Protein 7DCN (pdb70)

Radius of gyration: 15.81 Å; Cα contacts (8 Å, |Δi|>4): 279; chains: 1; bounding box: 40×39×40 Å

GO terms:
  GO:0018247 protein-phosphoribosyl dephospho-coenzyme A linkage (P, IDA)
  GO:0050519 holo-citrate lyase synthase activity (F, IDA)
  GO:0050519 holo-citrate lyase synthase activity (F, IMP)

Secondary structure (DSSP, 8-state):
------GGG---PBPPHHHHHHHHHHHHHHHHHHHHHS-S-EEEEEE---SSB-SSHHHHHHHHHHHHHHHHHHHHHT--EEE---EEETTEEE--EE-S-HHHHHHHHHHHHHHSTTGGGEEEEEE-TT--B--GGGGTPPPPBPSSSSSBHHHHHHTT-S-HHHHHH--HHHHHH--

B-factor: mean 23.3, std 6.63, range [11.08, 54.33]

Solvent-accessible surface area: 9764 Å² total

Structure (mmCIF, N/CA/C/O backbone):
data_7DCN
#
_entry.id   7DCN
#
_cell.length_a   42.916
_cell.length_b   36.827
_cell.length_c   48.670
_cell.angle_alpha   90.000
_cell.angle_beta   92.190
_cell.angle_gamma   90.000
#
_symmetry.space_group_name_H-M   'P 1 21 1'
#
loop_
_entity.id
_entity.type
_entity.pdbx_description
1 polymer 'Probable apo-citrate lyase phosphoribosyl-dephospho-CoA transferase'
2 non-polymer 'ZINC ION'
3 non-polymer 'SULFATE ION'
4 water water
#
loop_
_atom_site.group_PDB
_atom_site.id
_atom_site.type_symbol
_atom_site.label_atom_id
_atom_site.label_alt_id
_atom_site.label_comp_id
_atom_site.label_asym_id
_atom_site.label_entity_id
_atom_site.label_seq_id
_atom_site.pdbx_PDB_ins_code
_atom_site.Cartn_x
_atom_site.Cartn_y
_atom_site.Cartn_z
_atom_site.occupancy
_atom_site.B_iso_or_equiv
_atom_site.auth_seq_id
_atom_site.auth_comp_id
_atom_site.auth_asym_id
_atom_site.auth_atom_id
_atom_site.pdbx_PDB_model_num
ATOM 1 N N . GLY A 1 1 ? 2.422 18.869 3.109 1.00 41.90 -2 GLY A N 1
ATOM 2 C CA . GLY A 1 1 ? 2.180 17.453 2.906 1.00 32.71 -2 GLY A CA 1
ATOM 3 C C . GLY A 1 1 ? 2.863 16.937 1.658 1.00 33.95 -2 GLY A C 1
ATOM 4 O O . GLY A 1 1 ? 3.280 17.722 0.808 1.00 36.97 -2 GLY A O 1
ATOM 5 N N . SER A 1 2 ? 2.976 15.615 1.555 1.00 34.02 -1 SER A N 1
ATOM 6 C CA . SER A 1 2 ? 3.601 14.967 0.408 1.00 33.04 -1 SER A CA 1
ATOM 7 C C . SER A 1 2 ? 3.110 13.527 0.344 1.00 33.65 -1 SER A C 1
ATOM 8 O O . SER A 1 2 ? 2.530 13.008 1.302 1.00 33.79 -1 SER A O 1
ATOM 11 N N . HIS A 1 3 ? 3.340 12.889 -0.804 1.00 30.86 0 HIS A N 1
ATOM 12 C CA . HIS A 1 3 ? 3.180 11.442 -0.880 1.00 36.86 0 HIS A CA 1
ATOM 13 C C . HIS A 1 3 ? 4.201 10.786 0.036 1.00 31.88 0 HIS A C 1
ATOM 14 O O . HIS A 1 3 ? 5.299 11.307 0.240 1.00 30.66 0 HIS A O 1
ATOM 29 N N . HIS A 1 5 ? 4.998 7.119 0.157 1.00 25.26 2 HIS A N 1
ATOM 30 C CA . HIS A 1 5 ? 5.698 5.930 -0.342 1.00 24.97 2 HIS A CA 1
ATOM 31 C C . HIS A 1 5 ? 6.975 6.329 -1.088 1.00 23.12 2 HIS A C 1
ATOM 32 O O . HIS A 1 5 ? 6.946 7.181 -1.978 1.00 27.77 2 HIS A O 1
ATOM 39 N N . LEU A 1 6 ? 8.103 5.717 -0.723 1.00 22.29 3 LEU A N 1
ATOM 40 C CA . LEU A 1 6 ? 9.390 5.974 -1.370 1.00 23.43 3 LEU A CA 1
ATOM 41 C C . LEU A 1 6 ? 9.755 4.764 -2.227 1.00 24.11 3 LEU A C 1
ATOM 42 O O . LEU A 1 6 ? 9.976 3.670 -1.698 1.00 23.08 3 LEU A O 1
ATOM 47 N N . LEU A 1 7 ? 9.807 4.957 -3.544 1.00 20.64 4 LEU A N 1
ATOM 48 C CA . LEU A 1 7 ? 10.132 3.874 -4.467 1.00 24.28 4 LEU A CA 1
ATOM 49 C C . LEU A 1 7 ? 11.481 3.256 -4.107 1.00 22.75 4 LEU A C 1
ATOM 50 O O . LEU A 1 7 ? 12.498 3.964 -4.122 1.00 20.61 4 LEU A O 1
ATOM 55 N N . PRO A 1 8 ? 11.545 1.959 -3.780 1.00 19.69 5 PRO A N 1
ATOM 56 C CA . PRO A 1 8 ? 12.813 1.417 -3.267 1.00 17.41 5 PRO A CA 1
ATOM 57 C C . PRO A 1 8 ? 13.960 1.480 -4.266 1.00 20.88 5 PRO A C 1
ATOM 58 O O . PRO A 1 8 ? 15.096 1.749 -3.865 1.00 19.36 5 PRO A O 1
ATOM 62 N N . GLU A 1 9 ? 13.699 1.260 -5.559 1.00 21.04 6 GLU A N 1
ATOM 63 C CA . GLU A 1 9 ? 14.792 1.245 -6.526 1.00 22.54 6 GLU A CA 1
ATOM 64 C C . GLU A 1 9 ? 15.354 2.630 -6.795 1.00 23.33 6 GLU A C 1
ATOM 65 O O . GLU A 1 9 ? 16.390 2.742 -7.463 1.00 24.83 6 GLU A O 1
ATOM 71 N N . LEU A 1 10 ? 14.705 3.680 -6.293 1.00 18.83 7 LEU A N 1
ATOM 72 C CA . LEU A 1 10 ? 15.212 5.041 -6.411 1.00 20.56 7 LEU A CA 1
ATOM 73 C C . LEU A 1 10 ? 16.002 5.478 -5.178 1.00 19.50 7 LEU A C 1
ATOM 74 O O . LEU A 1 10 ? 16.243 6.679 -4.999 1.00 22.29 7 LEU A O 1
ATOM 79 N N . ALA A 1 11 ? 16.402 4.528 -4.328 1.00 17.67 8 ALA A N 1
ATOM 80 C CA . ALA A 1 11 ? 17.243 4.843 -3.178 1.00 17.74 8 ALA A CA 1
ATOM 81 C C . ALA A 1 11 ? 18.517 5.552 -3.620 1.00 16.30 8 ALA A C 1
ATOM 82 O O . ALA A 1 11 ? 19.165 5.148 -4.592 1.00 20.89 8 ALA A O 1
ATOM 84 N N . SER A 1 12 ? 18.881 6.604 -2.886 1.00 19.37 9 SER A N 1
ATOM 85 C CA . SER A 1 12 ? 20.014 7.435 -3.277 1.00 19.01 9 SER A CA 1
ATOM 86 C C . SER A 1 12 ? 21.344 6.803 -2.906 1.00 23.13 9 SER A C 1
ATOM 87 O O . SER A 1 12 ? 22.366 7.118 -3.526 1.00 20.25 9 SER A O 1
ATOM 90 N N . HIS A 1 13 ? 21.353 5.933 -1.894 1.00 21.35 10 HIS A N 1
ATOM 91 C CA . HIS A 1 13 ? 22.592 5.390 -1.336 1.00 20.75 10 HIS A CA 1
ATOM 92 C C . HIS A 1 13 ? 23.547 6.511 -0.957 1.00 18.87 10 HIS A C 1
ATOM 93 O O . HIS A 1 13 ? 24.766 6.387 -1.068 1.00 19.95 10 HIS A O 1
ATOM 100 N N . HIS A 1 14 ? 22.982 7.624 -0.508 1.00 17.66 11 HIS A N 1
ATOM 101 C CA . HIS A 1 14 ? 23.806 8.734 -0.046 1.00 20.35 11 HIS A CA 1
ATOM 102 C C . HIS A 1 14 ? 24.662 8.319 1.151 1.00 20.79 11 HIS A C 1
ATOM 103 O O . HIS A 1 14 ? 24.174 7.707 2.106 1.00 19.97 11 HIS A O 1
ATOM 110 N N . ALA A 1 15 ? 25.954 8.642 1.092 1.00 15.77 12 ALA A N 1
ATOM 111 C CA . ALA A 1 15 ? 26.875 8.309 2.176 1.00 16.59 12 ALA A CA 1
ATOM 112 C C . ALA A 1 15 ? 26.876 9.453 3.188 1.00 21.26 12 ALA A C 1
ATOM 113 O O . ALA A 1 15 ? 27.242 10.588 2.848 1.00 20.06 12 ALA A O 1
ATOM 115 N N . VAL A 1 16 ? 26.453 9.165 4.421 1.00 20.37 13 VAL A N 1
ATOM 116 C CA . VAL A 1 16 ? 26.297 10.190 5.452 1.00 19.13 13 VAL A CA 1
ATOM 117 C C . VAL A 1 16 ? 27.567 10.252 6.295 1.00 21.53 13 VAL A C 1
ATOM 118 O O . VAL A 1 16 ? 28.058 9.227 6.779 1.00 23.09 13 VAL A O 1
ATOM 122 N N . SER A 1 17 ? 28.122 11.447 6.450 1.00 18.16 14 SER A N 1
ATOM 123 C CA . SER A 1 17 ? 29.280 11.609 7.312 1.00 19.17 14 SER A CA 1
ATOM 124 C C . SER A 1 17 ? 28.847 11.816 8.765 1.00 18.10 14 SER A C 1
ATOM 125 O O . SER A 1 17 ? 27.693 12.134 9.070 1.00 15.97 14 SER A O 1
ATOM 128 N N . ILE A 1 18 ? 29.817 11.666 9.667 1.00 18.13 15 ILE A N 1
ATOM 129 C CA . ILE A 1 18 ? 29.546 11.863 11.091 1.00 18.26 15 ILE A CA 1
ATOM 130 C C . ILE A 1 18 ? 29.034 13.269 11.391 1.00 17.02 15 ILE A C 1
ATOM 131 O O . ILE A 1 18 ? 27.966 13.392 12.016 1.00 18.74 15 ILE A O 1
ATOM 136 N N . PRO A 1 19 ? 29.702 14.354 10.978 1.00 18.10 16 PRO A N 1
ATOM 137 C CA . PRO A 1 19 ? 29.133 15.685 11.257 1.00 19.92 16 PRO A CA 1
ATOM 138 C C . PRO A 1 19 ? 27.845 15.960 10.503 1.00 20.62 16 PRO A C 1
ATOM 139 O O . PRO A 1 19 ? 26.996 16.710 11.003 1.00 19.36 16 PRO A O 1
ATOM 143 N N . GLU A 1 20 ? 27.658 15.364 9.324 1.00 17.91 17 GLU A N 1
ATOM 144 C CA . GLU A 1 20 ? 26.384 15.501 8.628 1.00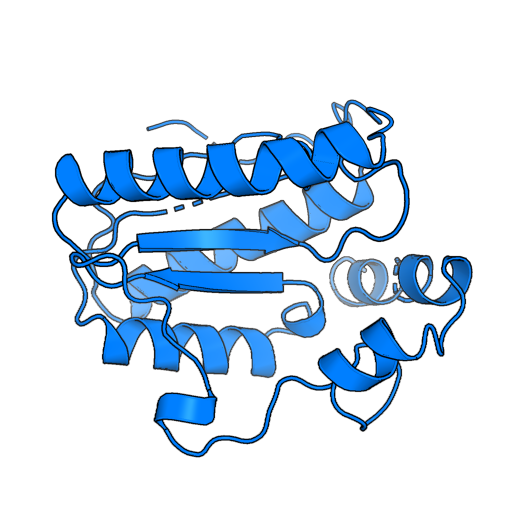 19.38 17 GLU A CA 1
ATOM 145 C C . GLU A 1 20 ? 25.236 14.928 9.458 1.00 21.56 17 GLU A C 1
ATOM 146 O O . GLU A 1 20 ? 24.162 15.540 9.552 1.00 20.53 17 GLU A O 1
ATOM 152 N N . LEU A 1 21 ? 25.449 13.763 10.088 1.00 16.49 18 LEU A N 1
ATOM 153 C CA . LEU A 1 21 ? 24.396 13.182 10.917 1.00 17.88 18 LEU A CA 1
ATOM 154 C C . LEU A 1 21 ? 24.160 14.011 12.172 1.00 21.62 18 LEU A C 1
ATOM 155 O O . LEU A 1 21 ? 23.019 14.138 12.632 1.00 21.97 18 LEU A O 1
ATOM 160 N N . LEU A 1 22 ? 25.229 14.569 12.747 1.00 19.41 19 LEU A N 1
ATOM 161 C CA . LEU A 1 22 ? 25.069 15.395 13.937 1.00 23.11 19 LEU A CA 1
ATOM 162 C C . LEU A 1 22 ? 24.284 16.658 13.623 1.00 25.40 19 LEU A C 1
ATOM 163 O O . LEU A 1 22 ? 23.368 17.023 14.371 1.00 23.09 19 LEU A O 1
ATOM 168 N N . VAL A 1 23 ? 24.617 17.331 12.519 1.00 22.81 20 VAL A N 1
ATOM 169 C CA . VAL A 1 23 ? 23.861 18.513 12.109 1.00 25.02 20 VAL A CA 1
ATOM 170 C C . VAL A 1 23 ? 22.388 18.165 11.907 1.00 28.58 20 VAL A C 1
ATOM 171 O O . VAL A 1 23 ? 21.488 18.920 12.313 1.00 24.53 20 VAL A O 1
ATOM 175 N N . SER A 1 24 ? 22.120 17.010 11.293 1.00 24.93 21 SER A N 1
ATOM 176 C CA . SER A 1 24 ? 20.756 16.662 10.911 1.00 27.38 21 SER A CA 1
ATOM 177 C C . SER A 1 24 ? 19.830 16.554 12.114 1.00 26.59 21 SER A C 1
ATOM 178 O O . SER A 1 24 ? 18.626 16.809 11.995 1.00 25.96 21 SER A O 1
ATOM 181 N N . ARG A 1 25 ? 20.366 16.182 13.275 1.00 24.75 22 ARG A N 1
ATOM 182 C CA . ARG A 1 25 ? 19.527 16.044 14.456 1.00 26.88 22 ARG A CA 1
ATOM 183 C C . ARG A 1 25 ? 19.019 17.397 14.944 1.00 26.04 22 ARG A C 1
ATOM 184 O O . ARG A 1 25 ? 17.895 17.489 15.448 1.00 24.33 22 ARG A O 1
ATOM 192 N N . ASP A 1 26 ? 19.820 18.454 14.795 1.00 25.02 23 ASP A N 1
ATOM 193 C CA . ASP A 1 26 ? 19.327 19.794 15.095 1.00 25.68 23 ASP A CA 1
ATOM 194 C C . ASP A 1 26 ? 18.325 20.263 14.045 1.00 21.60 23 ASP A C 1
ATOM 195 O O . ASP A 1 26 ? 17.320 20.908 14.379 1.00 24.21 23 ASP A O 1
ATOM 200 N N . GLU A 1 27 ? 18.576 19.947 12.771 1.00 23.72 24 GLU A N 1
ATOM 201 C CA . GLU A 1 27 ? 17.620 20.291 11.722 1.00 24.31 24 GLU A CA 1
ATOM 202 C C . GLU A 1 27 ? 16.295 19.578 11.935 1.00 22.62 24 GLU A C 1
ATOM 203 O O . GLU A 1 27 ? 15.226 20.150 11.696 1.00 20.08 24 GLU A O 1
ATOM 209 N N . ARG A 1 28 ? 16.353 18.309 12.336 1.00 19.87 25 ARG A N 1
ATOM 210 C CA . ARG A 1 28 ? 15.129 17.547 12.569 1.00 19.89 25 ARG A CA 1
ATOM 211 C C . ARG A 1 28 ? 14.318 18.142 13.709 1.00 18.80 25 ARG A C 1
ATOM 212 O O . ARG A 1 28 ? 13.092 18.259 13.610 1.00 17.36 25 ARG A O 1
ATOM 220 N N . GLN A 1 29 ? 14.979 18.542 14.797 1.00 18.92 26 GLN A N 1
ATOM 221 C CA . GLN A 1 29 ? 14.238 19.146 15.899 1.00 19.37 26 GLN A CA 1
ATOM 222 C C . GLN A 1 29 ? 13.550 20.428 15.455 1.00 19.60 26 GLN A C 1
ATOM 223 O O . GLN A 1 29 ? 12.389 20.666 15.805 1.00 20.58 26 GLN A O 1
ATOM 229 N N . ALA A 1 30 ? 14.252 21.272 14.689 1.00 19.83 27 ALA A N 1
ATOM 230 C CA . ALA A 1 30 ? 13.640 22.489 14.165 1.00 20.54 27 ALA A CA 1
ATOM 231 C C . ALA A 1 30 ? 12.451 22.173 13.263 1.00 20.98 27 ALA A C 1
ATOM 232 O O . ALA A 1 30 ? 11.410 22.841 13.337 1.00 19.13 27 ALA A O 1
ATOM 234 N N . ARG A 1 31 ? 12.589 21.165 12.398 1.00 19.00 28 ARG A N 1
ATOM 235 C CA . ARG A 1 31 ? 11.502 20.805 11.495 1.00 18.39 28 ARG A CA 1
ATOM 236 C C . ARG A 1 31 ? 10.296 20.287 12.270 1.00 16.84 28 ARG A C 1
ATOM 237 O O . ARG A 1 31 ? 9.148 20.602 11.930 1.00 16.74 28 ARG A O 1
ATOM 245 N N . GLN A 1 32 ? 10.540 19.466 13.303 1.00 14.22 29 GLN A N 1
ATOM 246 C CA . GLN A 1 32 ? 9.461 19.014 14.177 1.00 13.98 29 GLN A CA 1
ATOM 247 C C . GLN A 1 32 ? 8.718 20.194 14.778 1.00 16.72 29 GLN A C 1
ATOM 248 O O . GLN A 1 32 ? 7.486 20.198 14.836 1.00 15.79 29 GLN A O 1
ATOM 254 N N . HIS A 1 33 ? 9.457 21.193 15.256 1.00 14.12 30 HIS A N 1
ATOM 255 C CA . HIS A 1 33 ? 8.800 22.321 15.903 1.00 17.67 30 HIS A CA 1
ATOM 256 C C . HIS A 1 33 ? 7.986 23.133 14.908 1.00 17.29 30 HIS A C 1
ATOM 257 O O . HIS A 1 33 ? 6.927 23.653 15.264 1.00 16.13 30 HIS A O 1
ATOM 264 N N . VAL A 1 34 ? 8.446 23.239 13.660 1.00 15.76 31 VAL A N 1
ATOM 265 C CA . VAL A 1 34 ? 7.627 23.873 12.626 1.00 16.34 31 VAL A CA 1
ATOM 266 C C . VAL A 1 34 ? 6.292 23.151 12.485 1.00 17.23 31 VAL A C 1
ATOM 267 O O . VAL A 1 34 ? 5.226 23.776 12.428 1.00 16.18 31 VAL A O 1
ATOM 271 N N . TRP A 1 35 ? 6.328 21.817 12.432 1.00 15.24 32 TRP A N 1
ATOM 272 C CA . TRP A 1 35 ? 5.083 21.078 12.250 1.00 15.02 32 TRP A CA 1
ATOM 273 C C . TRP A 1 35 ? 4.159 21.241 13.450 1.00 16.36 32 TRP A C 1
ATOM 274 O O . TRP A 1 35 ? 2.934 21.328 13.294 1.00 16.40 32 TRP A O 1
ATOM 285 N N . LEU A 1 36 ? 4.727 21.290 14.659 1.00 14.66 33 LEU A N 1
ATOM 286 C CA . LEU A 1 36 ? 3.916 21.491 15.849 1.00 14.38 33 LEU A CA 1
ATOM 287 C C . LEU A 1 36 ? 3.286 22.879 15.882 1.00 15.73 33 LEU A C 1
ATOM 288 O O . LEU A 1 36 ? 2.257 23.067 16.535 1.00 14.91 33 LEU A O 1
ATOM 293 N N . LYS A 1 37 ? 3.903 23.863 15.229 1.00 14.68 34 LYS A N 1
ATOM 294 C CA . LYS A 1 37 ? 3.299 25.187 15.179 1.00 15.86 34 LYS A CA 1
ATOM 295 C C . LYS A 1 37 ? 2.270 25.305 14.062 1.00 18.92 34 LYS A C 1
ATOM 296 O O . LYS A 1 37 ? 1.260 26.002 14.231 1.00 18.74 34 LYS A O 1
ATOM 302 N N . ARG A 1 38 ? 2.479 24.610 12.942 1.00 16.21 35 ARG A N 1
ATOM 303 C CA . ARG A 1 38 ? 1.489 24.623 11.865 1.00 16.88 35 ARG A CA 1
ATOM 304 C C . ARG A 1 38 ? 0.214 23.899 12.283 1.00 19.84 35 ARG A C 1
ATOM 305 O O . ARG A 1 38 ? -0.896 24.384 12.030 1.00 19.18 35 ARG A O 1
ATOM 313 N N . HIS A 1 39 ? 0.356 22.732 12.909 1.00 17.93 36 HIS A N 1
ATOM 314 C CA . HIS A 1 39 ? -0.775 21.942 13.396 1.00 16.13 36 HIS A CA 1
ATOM 315 C C . HIS A 1 39 ? -0.492 21.594 14.853 1.00 17.76 36 HIS A C 1
ATOM 316 O O . HIS A 1 39 ? 0.269 20.647 15.129 1.00 17.82 36 HIS A O 1
ATOM 323 N N . PRO A 1 40 ? -1.066 22.346 15.810 1.00 18.67 37 PRO A N 1
ATOM 324 C CA . PRO A 1 40 ? -0.791 22.133 17.244 1.00 17.13 37 PRO A CA 1
ATOM 325 C C . PRO A 1 40 ? -1.493 20.895 17.792 1.00 18.82 37 PRO A C 1
ATOM 326 O O . PRO A 1 40 ? -2.396 20.967 18.646 1.00 20.41 37 PRO A O 1
ATOM 330 N N . VAL A 1 41 ? -1.090 19.748 17.262 1.00 16.80 38 VAL A N 1
ATOM 331 C CA . VAL A 1 41 ? -1.534 18.417 17.668 1.00 14.81 38 VAL A CA 1
ATOM 332 C C . VAL A 1 41 ? -0.280 17.560 17.775 1.00 14.99 38 VAL A C 1
ATOM 333 O O . VAL A 1 41 ? 0.778 17.941 17.250 1.00 16.46 38 VAL A O 1
ATOM 337 N N . PRO A 1 42 ? -0.353 16.406 18.445 1.00 16.41 39 PRO A N 1
ATOM 338 C CA . PRO A 1 42 ? 0.840 15.554 18.553 1.00 18.30 39 PRO A CA 1
ATOM 339 C C . PRO A 1 42 ? 1.398 15.174 17.188 1.00 18.29 39 PRO A C 1
ATOM 340 O O . PRO A 1 42 ? 0.674 15.073 16.191 1.00 16.45 39 PRO A O 1
ATOM 344 N N . LEU A 1 43 ? 2.708 14.951 17.162 1.00 15.66 40 LEU A N 1
ATOM 345 C CA . LEU A 1 43 ? 3.452 14.692 15.940 1.00 14.97 40 LEU A CA 1
ATOM 346 C C . LEU A 1 43 ? 4.140 13.342 16.039 1.00 15.04 40 LEU A C 1
ATOM 347 O O . LEU A 1 43 ? 4.850 13.075 17.016 1.00 14.93 40 LEU A O 1
ATOM 352 N N . VAL A 1 44 ? 3.910 12.488 15.044 1.00 16.15 41 VAL A N 1
ATOM 353 C CA . VAL A 1 44 ? 4.712 11.289 14.855 1.00 15.73 41 VAL A CA 1
ATOM 354 C C . VAL A 1 44 ? 5.896 11.626 13.955 1.00 17.85 41 VAL A C 1
ATOM 355 O O . VAL A 1 44 ? 5.727 12.189 12.863 1.00 15.92 41 VAL A O 1
ATOM 359 N N . SER A 1 45 ? 7.094 11.291 14.421 1.00 13.61 42 SER A N 1
ATOM 360 C CA . SER A 1 45 ? 8.342 11.459 13.678 1.00 13.65 42 SER A CA 1
ATOM 361 C C . SER A 1 45 ? 8.967 10.073 13.540 1.00 14.92 42 SER A C 1
ATOM 362 O O . SER A 1 45 ? 9.422 9.497 14.531 1.00 17.92 42 SER A O 1
ATOM 365 N N . PHE A 1 46 ? 8.961 9.535 12.323 1.00 14.22 43 PHE A N 1
ATOM 366 C CA . PHE A 1 46 ? 9.241 8.123 12.063 1.00 15.18 43 PHE A CA 1
ATOM 367 C C . PHE A 1 46 ? 10.514 7.973 11.233 1.00 19.21 43 PHE A C 1
ATOM 368 O O . PHE A 1 46 ? 10.647 8.586 10.170 1.00 17.93 43 PHE A O 1
ATOM 376 N N . THR A 1 47 ? 11.458 7.175 11.736 1.00 16.07 44 THR A N 1
ATOM 377 C CA . THR A 1 47 ? 12.652 6.781 10.998 1.00 16.44 44 THR A CA 1
ATOM 378 C C . THR A 1 47 ? 12.803 5.278 11.156 1.00 18.01 44 THR A C 1
ATOM 379 O O . THR A 1 47 ? 12.100 4.641 11.945 1.00 17.96 44 THR A O 1
ATOM 383 N N . VAL A 1 48 ? 13.709 4.699 10.382 1.00 19.28 45 VAL A N 1
ATOM 384 C CA . VAL A 1 48 ? 13.925 3.260 10.446 1.00 15.97 45 VAL A CA 1
ATOM 385 C C . VAL A 1 48 ? 15.342 2.992 10.927 1.00 22.13 45 VAL A C 1
ATOM 386 O O . VAL A 1 48 ? 16.234 3.843 10.838 1.00 22.04 45 VAL A O 1
ATOM 390 N N . VAL A 1 49 ? 15.530 1.798 11.495 1.00 19.41 46 VAL A N 1
ATOM 391 C CA . VAL A 1 49 ? 16.870 1.355 11.847 1.00 23.32 46 VAL A CA 1
ATOM 392 C C . VAL A 1 49 ? 17.704 1.296 10.578 1.00 24.95 46 VAL A C 1
ATOM 393 O O . VAL A 1 49 ? 17.318 0.665 9.586 1.00 23.36 46 VAL A O 1
ATOM 397 N N . ALA A 1 50 ? 18.824 2.007 10.573 1.00 25.70 47 ALA A N 1
ATOM 398 C CA . ALA A 1 50 ? 19.605 2.203 9.353 1.00 23.44 47 ALA A CA 1
ATOM 399 C C . ALA A 1 50 ? 21.065 2.325 9.735 1.00 25.16 47 ALA A C 1
ATOM 400 O O . ALA A 1 50 ? 21.647 3.419 9.734 1.00 25.15 47 ALA A O 1
ATOM 402 N N . PRO A 1 51 ? 21.698 1.214 10.065 1.00 22.84 48 PRO A N 1
ATOM 403 C CA . PRO A 1 51 ? 23.065 1.275 10.576 1.00 24.89 48 PRO A CA 1
ATOM 404 C C . PRO A 1 51 ? 24.058 1.550 9.462 1.00 22.25 48 PRO A C 1
ATOM 405 O O . PRO A 1 51 ? 23.853 1.198 8.296 1.00 23.60 48 PRO A O 1
ATOM 409 N N . GLY A 1 52 ? 25.148 2.199 9.831 1.00 21.55 49 GLY A N 1
ATOM 410 C CA . GLY A 1 52 ? 26.211 2.435 8.891 1.00 21.63 49 GLY A CA 1
ATOM 411 C C . GLY A 1 52 ? 26.026 3.733 8.137 1.00 20.40 49 GLY A C 1
ATOM 412 O O . GLY A 1 52 ? 25.089 4.500 8.374 1.00 20.84 49 GLY A O 1
ATOM 413 N N . PRO A 1 53 ? 26.932 3.999 7.213 1.00 22.41 50 PRO A N 1
ATOM 414 C CA . PRO A 1 53 ? 26.966 5.308 6.554 1.00 25.21 50 PRO A CA 1
ATOM 415 C C . PRO A 1 53 ? 25.892 5.503 5.498 1.00 21.64 50 PRO A C 1
ATOM 416 O O . PRO A 1 53 ? 25.488 6.634 5.238 1.00 22.73 50 PRO A O 1
ATOM 420 N N . ILE A 1 54 ? 25.413 4.433 4.876 1.00 22.54 51 ILE A N 1
ATOM 421 C CA . ILE A 1 54 ? 24.416 4.547 3.816 1.00 21.51 51 ILE A CA 1
ATOM 422 C C . ILE A 1 54 ? 23.059 4.204 4.426 1.00 21.23 51 ILE A C 1
ATOM 423 O O . ILE A 1 54 ? 22.772 3.046 4.737 1.00 21.88 51 ILE A O 1
ATOM 428 N N . LYS A 1 55 ? 22.220 5.217 4.633 1.00 19.69 52 LYS A N 1
ATOM 429 C CA . LYS A 1 55 ? 20.965 5.004 5.331 1.00 18.39 52 LYS A CA 1
ATOM 430 C C . LYS A 1 55 ? 19.748 5.006 4.425 1.00 19.44 52 LYS A C 1
ATOM 431 O O . LYS A 1 55 ? 18.664 4.610 4.876 1.00 19.81 52 LYS A O 1
ATOM 437 N N . ASP A 1 56 ? 19.887 5.434 3.177 1.00 17.86 53 ASP A N 1
ATOM 438 C CA . ASP A 1 56 ? 18.795 5.417 2.198 1.00 17.57 53 ASP A CA 1
ATOM 439 C C . ASP A 1 56 ? 19.115 4.322 1.184 1.00 16.35 53 ASP A C 1
ATOM 440 O O . ASP A 1 56 ? 19.828 4.548 0.208 1.00 18.08 53 ASP A O 1
ATOM 445 N N . SER A 1 57 ? 18.567 3.128 1.423 1.00 17.99 54 SER A N 1
ATOM 446 C CA . SER A 1 57 ? 18.834 1.939 0.625 1.00 18.47 54 SER A CA 1
ATOM 447 C C . SER A 1 57 ? 17.506 1.319 0.210 1.00 17.10 54 SER A C 1
ATOM 448 O O . SER A 1 57 ? 16.439 1.718 0.687 1.00 14.84 54 SER A O 1
ATOM 451 N N . GLU A 1 58 ? 17.561 0.323 -0.686 1.00 16.52 55 GLU A N 1
ATOM 452 C CA . GLU A 1 58 ? 16.334 -0.378 -1.048 1.00 19.04 55 GLU A CA 1
ATOM 453 C C . GLU A 1 58 ? 15.707 -1.022 0.181 1.00 17.97 55 GLU A C 1
ATOM 454 O O . GLU A 1 58 ? 14.480 -1.017 0.339 1.00 18.14 55 GLU A O 1
ATOM 460 N N . VAL A 1 59 ? 16.542 -1.544 1.083 1.00 18.59 56 VAL A N 1
ATOM 461 C CA . VAL A 1 59 ? 16.039 -2.198 2.289 1.00 19.59 56 VAL A CA 1
ATOM 462 C C . VAL A 1 59 ? 15.372 -1.191 3.219 1.00 17.32 56 VAL A C 1
ATOM 463 O O . VAL A 1 59 ? 14.258 -1.424 3.705 1.00 17.14 56 VAL A O 1
ATOM 467 N N . THR A 1 60 ? 16.037 -0.064 3.507 1.00 17.44 57 THR A N 1
ATOM 468 C CA . THR A 1 60 ? 15.397 0.876 4.424 1.00 17.74 57 THR A CA 1
ATOM 469 C C . THR A 1 60 ? 14.131 1.473 3.827 1.00 18.93 57 THR A C 1
ATOM 470 O O . THR A 1 60 ? 13.168 1.714 4.564 1.00 16.55 57 THR A O 1
ATOM 474 N N . ARG A 1 61 ? 14.088 1.691 2.511 1.00 16.51 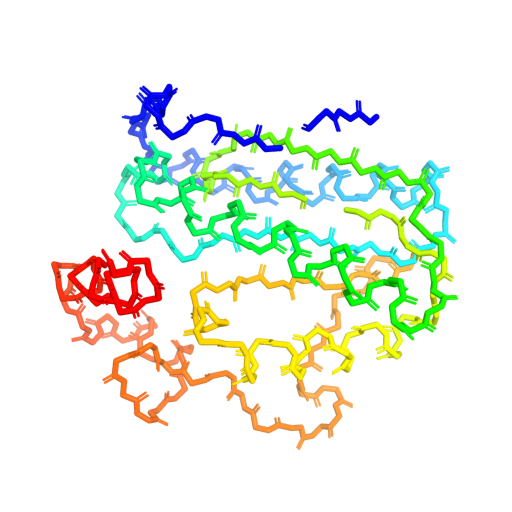58 ARG A N 1
ATOM 475 C CA . ARG A 1 61 ? 12.846 2.190 1.929 1.00 15.46 58 ARG A CA 1
ATOM 476 C C . ARG A 1 61 ? 11.733 1.157 2.038 1.00 14.31 58 ARG A C 1
ATOM 477 O O . ARG A 1 61 ? 10.584 1.506 2.331 1.00 15.59 58 ARG A O 1
ATOM 485 N N . ARG A 1 62 ? 12.046 -0.123 1.805 1.00 16.57 59 ARG A N 1
ATOM 486 C CA . ARG A 1 62 ? 11.016 -1.152 1.943 1.00 15.69 59 ARG A CA 1
ATOM 487 C C . ARG A 1 62 ? 10.518 -1.241 3.385 1.00 18.47 59 ARG A C 1
ATOM 488 O O . ARG A 1 62 ? 9.306 -1.321 3.629 1.00 18.96 59 ARG A O 1
ATOM 496 N N . ILE A 1 63 ? 11.431 -1.167 4.357 1.00 16.73 60 ILE A N 1
ATOM 497 C CA . ILE A 1 63 ? 11.027 -1.142 5.766 1.00 19.40 60 ILE A CA 1
ATOM 498 C C . ILE A 1 63 ? 10.147 0.069 6.052 1.00 15.72 60 ILE A C 1
ATOM 499 O O . ILE A 1 63 ? 9.097 -0.042 6.695 1.00 17.22 60 ILE A O 1
ATOM 504 N N . PHE A 1 64 ? 10.585 1.247 5.600 1.00 17.18 61 PHE A N 1
ATOM 505 C CA . PHE A 1 64 ? 9.833 2.485 5.802 1.00 16.65 61 PHE A CA 1
ATOM 506 C C . PHE A 1 64 ? 8.433 2.388 5.216 1.00 16.40 61 PHE A C 1
ATOM 507 O O . PHE A 1 64 ? 7.453 2.777 5.862 1.00 14.82 61 PHE A O 1
ATOM 515 N N . ASN A 1 65 ? 8.313 1.857 3.997 1.00 16.30 62 ASN A N 1
ATOM 516 C CA . ASN A 1 65 ? 7.012 1.828 3.341 1.00 17.94 62 ASN A CA 1
ATOM 517 C C . ASN A 1 65 ? 6.011 0.972 4.118 1.00 18.78 62 ASN A C 1
ATOM 518 O O . ASN A 1 65 ? 4.829 1.325 4.214 1.00 18.29 62 ASN A O 1
ATOM 523 N N . HIS A 1 66 ? 6.466 -0.149 4.694 1.00 16.83 63 HIS A N 1
ATOM 524 C CA . HIS A 1 66 ? 5.588 -0.933 5.571 1.00 16.98 63 HIS A CA 1
ATOM 525 C C . HIS A 1 66 ? 5.149 -0.122 6.787 1.00 18.12 63 HIS A C 1
ATOM 526 O O . HIS A 1 66 ? 4.012 -0.260 7.262 1.00 16.78 63 HIS A O 1
ATOM 533 N N . GLY A 1 67 ? 6.049 0.707 7.322 1.00 17.37 64 GLY A N 1
ATOM 534 C CA . GLY A 1 67 ? 5.715 1.485 8.502 1.00 16.88 64 GLY A CA 1
ATOM 535 C C . GLY A 1 67 ? 4.703 2.573 8.212 1.00 18.16 64 GLY A C 1
ATOM 536 O O . GLY A 1 67 ? 3.832 2.864 9.040 1.00 17.11 64 GLY A O 1
ATOM 537 N N . VAL A 1 68 ? 4.794 3.186 7.032 1.00 16.36 65 VAL A N 1
ATOM 538 C CA . VAL A 1 68 ? 3.784 4.164 6.636 1.00 18.75 65 VAL A CA 1
ATOM 539 C C . VAL A 1 68 ? 2.408 3.514 6.602 1.00 19.07 65 VAL A C 1
ATOM 540 O O . VAL A 1 68 ? 1.424 4.063 7.118 1.00 16.80 65 VAL A O 1
ATOM 544 N N . THR A 1 69 ? 2.322 2.339 5.978 1.00 16.88 66 THR A N 1
ATOM 545 C CA . THR A 1 69 ? 1.057 1.616 5.904 1.00 19.59 66 THR A CA 1
ATOM 546 C C . THR A 1 69 ? 0.512 1.319 7.295 1.00 18.81 66 THR A C 1
ATOM 547 O O . THR A 1 69 ? -0.678 1.522 7.562 1.00 21.19 66 THR A O 1
ATOM 551 N N . ALA A 1 70 ? 1.378 0.853 8.204 1.00 16.85 67 ALA A N 1
ATOM 552 C CA . ALA A 1 70 ? 0.930 0.473 9.540 1.00 15.79 67 ALA A CA 1
ATOM 553 C C . ALA A 1 70 ? 0.497 1.682 10.356 1.00 17.01 67 ALA A C 1
ATOM 554 O O . ALA A 1 70 ? -0.454 1.593 11.142 1.00 16.97 67 ALA A O 1
ATOM 556 N N . LEU A 1 71 ? 1.190 2.812 10.201 1.00 16.69 68 LEU A N 1
ATOM 557 C CA . LEU A 1 71 ? 0.822 4.001 10.960 1.00 14.70 68 LEU A CA 1
ATOM 558 C C . LEU A 1 71 ? -0.516 4.556 10.484 1.00 17.10 68 LEU A C 1
ATOM 559 O O . LEU A 1 71 ? -1.329 5.007 11.296 1.00 17.58 68 LEU A O 1
ATOM 564 N N . ARG A 1 72 ? -0.768 4.526 9.170 1.00 18.64 69 ARG A N 1
ATOM 565 C CA . ARG A 1 72 ? -2.067 4.964 8.670 1.00 18.01 69 ARG A CA 1
ATOM 566 C C . ARG A 1 72 ? -3.181 4.039 9.157 1.00 19.11 69 ARG A C 1
ATOM 567 O O . ARG A 1 72 ? -4.282 4.502 9.475 1.00 18.08 69 ARG A O 1
ATOM 575 N N . ALA A 1 73 ? -2.906 2.730 9.246 1.00 19.52 70 ALA A N 1
ATOM 576 C CA . ALA A 1 73 ? -3.923 1.806 9.743 1.00 19.07 70 ALA A CA 1
ATOM 577 C C . ALA A 1 73 ? -4.159 2.002 11.231 1.00 20.14 70 ALA A C 1
ATOM 578 O O . ALA A 1 73 ? -5.291 1.857 11.705 1.00 18.98 70 ALA A O 1
ATOM 580 N N . LEU A 1 74 ? -3.099 2.332 11.978 1.00 18.30 71 LEU A N 1
ATOM 581 C CA . LEU A 1 74 ? -3.240 2.640 13.399 1.00 16.50 71 LEU A CA 1
ATOM 582 C C . LEU A 1 74 ? -4.136 3.857 13.605 1.00 15.85 71 LEU A C 1
ATOM 583 O O . LEU A 1 74 ? -5.057 3.836 14.435 1.00 19.45 71 LEU A O 1
ATOM 588 N N . ALA A 1 75 ? -3.873 4.934 12.867 1.00 14.41 72 ALA A N 1
ATOM 589 C CA . ALA A 1 75 ? -4.686 6.135 13.027 1.00 15.40 72 ALA A CA 1
ATOM 590 C C . ALA A 1 75 ? -6.148 5.847 12.726 1.00 18.89 72 ALA A C 1
ATOM 591 O O . ALA A 1 75 ? -7.036 6.314 13.447 1.00 18.14 72 ALA A O 1
ATOM 593 N N . ALA A 1 76 ? -6.423 5.088 11.660 1.00 18.59 73 ALA A N 1
ATOM 594 C CA . ALA A 1 76 ? -7.817 4.805 11.318 1.00 20.87 73 ALA A CA 1
ATOM 595 C C . ALA A 1 76 ? -8.482 3.925 12.370 1.00 20.60 73 ALA A C 1
ATOM 596 O O . ALA A 1 76 ? -9.654 4.138 12.714 1.00 20.77 73 ALA A O 1
ATOM 598 N N . LYS A 1 77 ? -7.753 2.936 12.894 1.00 17.24 74 LYS A N 1
ATOM 599 C CA . LYS A 1 77 ? -8.324 2.032 13.892 1.00 18.18 74 LYS A CA 1
ATOM 600 C C . LYS A 1 77 ? -8.621 2.759 15.196 1.00 21.93 74 LYS A C 1
ATOM 601 O O . LYS A 1 77 ? -9.643 2.495 15.844 1.00 21.34 74 LYS A O 1
ATOM 607 N N . GLN A 1 78 ? -7.737 3.671 15.602 1.00 20.24 75 GLN A N 1
ATOM 608 C CA . GLN A 1 78 ? -7.946 4.421 16.831 1.00 21.57 75 GLN A CA 1
ATOM 609 C C . GLN A 1 78 ? -8.898 5.591 16.641 1.00 21.71 75 GLN A C 1
ATOM 610 O O . GLN A 1 78 ? -9.282 6.224 17.632 1.00 26.11 75 GLN A O 1
ATOM 616 N N . GLY A 1 79 ? -9.274 5.894 15.403 1.00 18.53 76 GLY A N 1
ATOM 617 C CA . GLY A 1 79 ? -10.208 6.958 15.118 1.00 16.94 76 GLY A CA 1
ATOM 618 C C . GLY A 1 79 ? -9.625 8.343 15.252 1.00 19.67 76 GLY A C 1
ATOM 619 O O . GLY A 1 79 ? -10.325 9.266 15.689 1.00 19.00 76 GLY A O 1
ATOM 620 N N . TRP A 1 80 ? -8.362 8.516 14.870 1.00 16.04 77 TRP A N 1
ATOM 621 C CA . TRP A 1 80 ? -7.660 9.790 14.948 1.00 17.03 77 TRP A CA 1
ATOM 622 C C . TRP A 1 80 ? -7.389 10.305 13.542 1.00 18.05 77 TRP A C 1
ATOM 623 O O . TRP A 1 80 ? -6.929 9.548 12.683 1.00 17.91 77 TRP A O 1
ATOM 634 N N . GLN A 1 81 ? -7.675 11.591 13.317 1.00 15.98 78 GLN A N 1
ATOM 635 C CA . GLN A 1 81 ? -7.477 12.212 12.012 1.00 17.05 78 GLN A CA 1
ATOM 636 C C . GLN A 1 81 ? -6.018 12.597 11.806 1.00 16.14 78 GLN A C 1
ATOM 637 O O . GLN A 1 81 ? -5.400 13.229 12.669 1.00 15.95 78 GLN A O 1
ATOM 643 N N . ILE A 1 82 ? -5.478 12.253 10.645 1.00 16.77 79 ILE A N 1
ATOM 644 C CA . ILE A 1 82 ? -4.169 12.753 10.234 1.00 15.98 79 ILE A CA 1
ATOM 645 C C . ILE A 1 82 ? -4.377 14.109 9.559 1.00 17.68 79 ILE A C 1
ATOM 646 O O . ILE A 1 82 ? -4.979 14.191 8.484 1.00 18.69 79 ILE A O 1
ATOM 651 N N . GLN A 1 83 ? -3.865 15.175 10.182 1.00 16.29 80 GLN A N 1
ATOM 652 C CA . GLN A 1 83 ? -4.047 16.515 9.630 1.00 16.99 80 GLN A CA 1
ATOM 653 C C . GLN A 1 83 ? -3.043 16.847 8.537 1.00 18.83 80 GLN A C 1
ATOM 654 O O . GLN A 1 83 ? -3.349 17.640 7.639 1.00 18.74 80 GLN A O 1
ATOM 660 N N . GLU A 1 84 ? -1.847 16.275 8.595 1.00 15.65 81 GLU A N 1
ATOM 661 C CA . GLU A 1 84 ? -0.843 16.482 7.566 1.00 17.44 81 GLU A CA 1
ATOM 662 C C . GLU A 1 84 ? 0.151 15.331 7.655 1.00 15.80 81 GLU A C 1
ATOM 663 O O . GLU A 1 84 ? 0.403 14.796 8.734 1.00 15.61 81 GLU A O 1
ATOM 669 N N . GLN A 1 85 ? 0.730 14.971 6.518 1.00 16.82 82 GLN A N 1
ATOM 670 C CA . GLN A 1 85 ? 1.714 13.902 6.520 1.00 16.20 82 GLN A CA 1
ATOM 671 C C . GLN A 1 85 ? 2.654 14.086 5.340 1.00 19.32 82 GLN A C 1
ATOM 672 O O . GLN A 1 85 ? 2.266 14.625 4.296 1.00 18.43 82 GLN A O 1
ATOM 678 N N . ALA A 1 86 ? 3.892 13.636 5.514 1.00 15.83 83 ALA A N 1
ATOM 679 C CA . ALA A 1 86 ? 4.905 13.816 4.487 1.00 18.26 83 ALA A CA 1
ATOM 680 C C . ALA A 1 86 ? 6.042 12.838 4.730 1.00 19.88 83 ALA A C 1
ATOM 681 O O . ALA A 1 86 ? 6.240 12.345 5.841 1.00 17.77 83 ALA A O 1
ATOM 683 N N . ALA A 1 87 ? 6.802 12.589 3.675 1.00 18.21 84 ALA A N 1
ATOM 684 C CA . ALA A 1 87 ? 7.993 11.769 3.766 1.00 17.68 84 ALA A CA 1
ATOM 685 C C . ALA A 1 87 ? 9.133 12.496 3.081 1.00 21.17 84 ALA A C 1
ATOM 686 O O . ALA A 1 87 ? 8.925 13.259 2.135 1.00 25.79 84 ALA A O 1
ATOM 688 N N . LEU A 1 88 ? 10.339 12.278 3.590 1.00 16.84 85 LEU A N 1
ATOM 689 C CA . LEU A 1 88 ? 11.532 12.851 2.987 1.00 16.18 85 LEU A CA 1
ATOM 690 C C . LEU A 1 88 ? 12.692 11.904 3.240 1.00 18.69 85 LEU A C 1
ATOM 691 O O . LEU A 1 88 ? 12.568 10.924 3.974 1.00 19.05 85 LEU A O 1
ATOM 696 N N . VAL A 1 89 ? 13.833 12.198 2.625 1.00 18.22 86 VAL A N 1
ATOM 697 C CA . VAL A 1 89 ? 15.054 11.449 2.904 1.00 16.05 86 VAL A CA 1
ATOM 698 C C . VAL A 1 89 ? 16.047 12.420 3.522 1.00 20.56 86 VAL A C 1
ATOM 699 O O . VAL A 1 89 ? 16.419 13.424 2.900 1.00 24.14 86 VAL A O 1
ATOM 703 N N . SER A 1 90 ? 16.416 12.154 4.764 1.00 19.64 87 SER A N 1
ATOM 704 C CA . SER A 1 90 ? 17.316 12.958 5.569 1.00 23.37 87 SER A CA 1
ATOM 705 C C . SER A 1 90 ? 18.625 12.200 5.757 1.00 25.19 87 SER A C 1
ATOM 706 O O . SER A 1 90 ? 18.814 11.101 5.223 1.00 21.61 87 SER A O 1
ATOM 709 N N . ALA A 1 91 ? 19.521 12.773 6.562 1.00 23.61 88 ALA A N 1
ATOM 710 C CA . ALA A 1 91 ? 20.743 12.070 6.927 1.00 24.66 88 ALA A CA 1
ATOM 711 C C . ALA A 1 91 ? 20.472 10.810 7.736 1.00 26.54 88 ALA A C 1
ATOM 712 O O . ALA A 1 91 ? 21.364 9.962 7.850 1.00 24.12 88 ALA A O 1
ATOM 714 N N . SER A 1 92 ? 19.274 10.664 8.300 1.00 21.92 89 SER A N 1
ATOM 715 C CA . SER A 1 92 ? 18.898 9.437 8.986 1.00 25.30 89 SER A CA 1
ATOM 716 C C . SER A 1 92 ? 18.241 8.423 8.061 1.00 19.52 89 SER A C 1
ATOM 717 O O . SER A 1 92 ? 17.808 7.368 8.538 1.00 23.94 89 SER A O 1
ATOM 720 N N . GLY A 1 93 ? 18.146 8.719 6.766 1.00 18.56 90 GLY A N 1
ATOM 721 C CA . GLY A 1 93 ? 17.456 7.872 5.820 1.00 19.00 90 GLY A CA 1
ATOM 722 C C . GLY A 1 93 ? 16.010 8.297 5.632 1.00 21.01 90 GLY A C 1
ATOM 723 O O . GLY A 1 93 ? 15.654 9.456 5.848 1.00 18.82 90 GLY A O 1
ATOM 724 N N . PRO A 1 94 ? 15.150 7.369 5.218 1.00 16.72 91 PRO A N 1
ATOM 725 C CA . PRO A 1 94 ? 13.726 7.696 5.076 1.00 19.05 91 PRO A CA 1
ATOM 726 C C . PRO A 1 94 ? 13.157 8.224 6.381 1.00 19.63 91 PRO A C 1
ATOM 727 O O . PRO A 1 94 ? 13.422 7.692 7.462 1.00 19.60 91 PRO A O 1
ATOM 731 N N . GLU A 1 95 ? 12.348 9.270 6.274 1.00 17.75 92 GLU A N 1
ATOM 732 C CA . GLU A 1 95 ? 11.821 9.921 7.456 1.00 19.04 92 GLU A CA 1
ATOM 733 C C . GLU A 1 95 ? 10.390 10.337 7.162 1.00 19.68 92 GLU A C 1
ATOM 734 O O . GLU A 1 95 ? 10.114 10.902 6.098 1.00 19.57 92 GLU A O 1
ATOM 740 N N . GLY A 1 96 ? 9.477 10.004 8.072 1.00 16.91 93 GLY A N 1
ATOM 741 C CA . GLY A 1 96 ? 8.083 10.371 7.933 1.00 19.91 93 GLY A CA 1
ATOM 742 C C . GLY A 1 96 ? 7.645 11.293 9.053 1.00 20.31 93 GLY A C 1
ATOM 743 O O . GLY A 1 96 ? 8.130 11.201 10.184 1.00 17.32 93 GLY A O 1
ATOM 752 N N . LEU A 1 98 ? 3.894 12.886 10.696 1.00 16.24 95 LEU A N 1
ATOM 753 C CA . LEU A 1 98 ? 2.434 12.875 10.659 1.00 14.58 95 LEU A CA 1
ATOM 754 C C . LEU A 1 98 ? 1.918 13.694 11.827 1.00 16.37 95 LEU A C 1
ATOM 755 O O . LEU A 1 98 ? 2.230 13.380 12.978 1.00 18.52 95 LEU A O 1
ATOM 760 N N . SER A 1 99 ? 1.136 14.731 11.534 1.00 14.34 96 SER A N 1
ATOM 761 C CA . SER A 1 99 ? 0.423 15.483 12.567 1.00 14.42 96 SER A CA 1
ATOM 762 C C . SER A 1 99 ? -0.921 14.798 12.789 1.00 16.28 96 SER A C 1
ATOM 763 O O . SER A 1 99 ? -1.730 14.716 11.862 1.00 17.47 96 SER A O 1
ATOM 766 N N . ILE A 1 100 ? -1.162 14.288 13.995 1.00 13.81 97 ILE A N 1
ATOM 767 C CA . ILE A 1 100 ? -2.335 13.459 14.255 1.00 14.94 97 ILE A CA 1
ATOM 768 C C . ILE A 1 100 ? -3.150 14.084 15.380 1.00 16.82 97 ILE A C 1
ATOM 769 O O . ILE A 1 100 ? -2.619 14.348 16.467 1.00 17.06 97 ILE A O 1
ATOM 774 N N . ALA A 1 101 ? -4.440 14.312 15.116 1.00 16.77 98 ALA A N 1
ATOM 775 C CA . ALA A 1 101 ? -5.357 14.905 16.094 1.00 17.39 98 ALA A CA 1
ATOM 776 C C . ALA A 1 101 ? -5.796 13.856 17.120 1.00 20.19 98 ALA A C 1
ATOM 777 O O . ALA A 1 101 ? -6.961 13.466 17.203 1.00 21.09 98 ALA A O 1
ATOM 779 N N . ALA A 1 102 ? -4.832 13.416 17.929 1.00 18.63 99 ALA A N 1
ATOM 780 C CA . ALA A 1 102 ? -5.014 12.411 18.968 1.00 18.91 99 ALA A CA 1
ATOM 781 C C . ALA A 1 102 ? -4.545 12.953 20.316 1.00 18.62 99 ALA A C 1
ATOM 782 O O . ALA A 1 102 ? -3.775 13.917 20.363 1.00 19.26 99 ALA A O 1
ATOM 784 N N . PRO A 1 103 ? -4.959 12.342 21.430 1.00 20.46 100 PRO A N 1
ATOM 785 C CA . PRO A 1 103 ? -4.273 12.604 22.709 1.00 19.77 100 PRO A CA 1
ATOM 786 C C . PRO A 1 103 ? -2.830 12.113 22.632 1.00 19.35 100 PRO A C 1
ATOM 787 O O . PRO A 1 103 ? -2.570 11.024 22.135 1.00 18.18 100 PRO A O 1
ATOM 791 N N . ALA A 1 104 ? -1.876 12.926 23.107 1.00 17.98 101 ALA A N 1
ATOM 792 C CA . ALA A 1 104 ? -0.477 12.554 22.892 1.00 14.23 101 ALA A CA 1
ATOM 793 C C . ALA A 1 104 ? -0.112 11.268 23.630 1.00 15.38 101 ALA A C 1
ATOM 794 O O . ALA A 1 104 ? 0.619 10.427 23.095 1.00 16.90 101 ALA A O 1
ATOM 796 N N . ARG A 1 105 ? -0.582 11.107 24.866 1.00 17.29 102 ARG A N 1
ATOM 797 C CA . ARG A 1 105 ? -0.237 9.889 25.594 1.00 16.30 102 ARG A CA 1
ATOM 798 C C . ARG A 1 105 ? -0.826 8.657 24.911 1.00 19.04 102 ARG A C 1
ATOM 799 O O . ARG A 1 105 ? -0.138 7.633 24.762 1.00 19.70 102 ARG A O 1
ATOM 807 N N . ASP A 1 106 ? -2.087 8.745 24.474 1.00 19.81 103 ASP A N 1
ATOM 808 C CA . ASP A 1 106 ? -2.711 7.630 23.764 1.00 21.85 103 ASP A CA 1
ATOM 809 C C . ASP A 1 106 ? -1.933 7.267 22.506 1.00 19.80 103 ASP A C 1
ATOM 810 O O . ASP A 1 106 ? -1.769 6.084 22.178 1.00 18.55 103 ASP A O 1
ATOM 815 N N . LEU A 1 107 ? -1.461 8.277 21.779 1.00 15.85 104 LEU A N 1
ATOM 816 C CA . LEU A 1 107 ? -0.733 8.036 20.544 1.00 13.26 104 LEU A CA 1
ATOM 817 C C . LEU A 1 107 ? 0.585 7.318 20.810 1.00 14.73 104 LEU A C 1
ATOM 818 O O . LEU A 1 107 ? 0.926 6.354 20.118 1.00 15.69 104 LEU A O 1
ATOM 823 N N . LYS A 1 108 ? 1.352 7.782 21.805 1.00 14.40 105 LYS A N 1
ATOM 824 C CA . LYS A 1 108 ? 2.607 7.109 22.138 1.00 14.64 105 LYS A CA 1
ATOM 825 C C . LYS A 1 108 ? 2.360 5.675 22.582 1.00 15.26 105 LYS A C 1
ATOM 826 O O . LYS A 1 108 ? 3.092 4.764 22.184 1.00 15.20 105 LYS A O 1
ATOM 832 N N . LEU A 1 109 ? 1.330 5.451 23.392 1.00 16.77 106 LEU A N 1
ATOM 833 C CA . LEU A 1 109 ? 1.036 4.092 23.838 1.00 16.02 106 LEU A CA 1
ATOM 834 C C . LEU A 1 109 ? 0.651 3.203 22.667 1.00 16.40 106 LEU A C 1
ATOM 835 O O . LEU A 1 109 ? 1.013 2.018 22.633 1.00 16.58 106 LEU A O 1
ATOM 840 N N . ALA A 1 110 ? -0.064 3.759 21.689 1.00 16.32 107 ALA A N 1
ATOM 841 C CA . ALA A 1 110 ? -0.441 2.975 20.515 1.00 16.85 107 ALA A CA 1
ATOM 842 C C . ALA A 1 110 ? 0.778 2.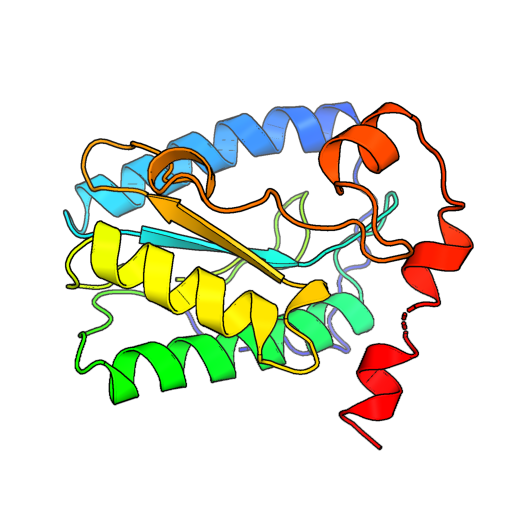635 19.659 1.00 17.13 107 ALA A C 1
ATOM 843 O O . ALA A 1 110 ? 0.896 1.504 19.170 1.00 18.54 107 ALA A O 1
ATOM 845 N N . THR A 1 111 ? 1.698 3.594 19.473 1.00 15.81 108 THR A N 1
ATOM 846 C CA . THR A 1 111 ? 2.894 3.320 18.680 1.00 14.74 108 THR A CA 1
ATOM 847 C C . THR A 1 111 ? 3.835 2.354 19.392 1.00 17.99 108 THR A C 1
ATOM 848 O O . THR A 1 111 ? 4.554 1.601 18.722 1.00 19.48 108 THR A O 1
ATOM 852 N N . ILE A 1 112 ? 3.884 2.390 20.731 1.00 15.99 109 ILE A N 1
ATOM 853 C CA . ILE A 1 112 ? 4.664 1.391 21.469 1.00 16.98 109 ILE A CA 1
ATOM 854 C C . ILE A 1 112 ? 4.128 -0.000 21.171 1.00 18.81 109 ILE A C 1
ATOM 855 O O . ILE A 1 112 ? 4.888 -0.935 20.881 1.00 19.44 109 ILE A O 1
ATOM 860 N N . GLU A 1 113 ? 2.803 -0.148 21.221 1.00 18.10 110 GLU A N 1
ATOM 861 C CA . GLU A 1 113 ? 2.182 -1.437 20.932 1.00 20.85 110 GLU A CA 1
ATOM 862 C C . GLU A 1 113 ? 2.465 -1.870 19.497 1.00 21.18 110 GLU A C 1
ATOM 863 O O . GLU A 1 113 ? 2.693 -3.057 19.234 1.00 21.80 110 GLU A O 1
ATOM 869 N N . LEU A 1 114 ? 2.457 -0.919 18.555 1.00 18.86 111 LEU A N 1
ATOM 870 C CA . LEU A 1 114 ? 2.769 -1.234 17.162 1.00 20.51 111 LEU A CA 1
ATOM 871 C C . LEU A 1 114 ? 4.209 -1.712 17.011 1.00 22.53 111 LEU A C 1
ATOM 872 O O . LEU A 1 114 ? 4.481 -2.691 16.302 1.00 19.99 111 LEU A O 1
ATOM 877 N N . GLU A 1 115 ? 5.154 -1.011 17.645 1.00 18.44 112 GLU A N 1
ATOM 878 C CA . GLU A 1 115 ? 6.550 -1.424 17.579 1.00 18.51 112 GLU A CA 1
ATOM 879 C C . GLU A 1 115 ? 6.734 -2.820 18.151 1.00 22.20 112 GLU A C 1
ATOM 880 O O . GLU A 1 115 ? 7.577 -3.587 17.670 1.00 21.22 112 GLU A O 1
ATOM 886 N N . HIS A 1 116 ? 5.934 -3.180 19.153 1.00 20.67 113 HIS A N 1
ATOM 887 C CA . HIS A 1 116 ? 6.091 -4.499 19.746 1.00 23.19 113 HIS A CA 1
ATOM 888 C C . HIS A 1 116 ? 5.427 -5.584 18.913 1.00 24.33 113 HIS A C 1
ATOM 889 O O . HIS A 1 116 ? 5.969 -6.691 18.799 1.00 24.36 113 HIS A O 1
ATOM 896 N N . SER A 1 117 ? 4.248 -5.311 18.348 1.00 20.00 114 SER A N 1
ATOM 897 C CA . SER A 1 117 ? 3.426 -6.390 17.812 1.00 23.84 114 SER A CA 1
ATOM 898 C C . SER A 1 117 ? 3.503 -6.551 16.295 1.00 21.25 114 SER A C 1
ATOM 899 O O . SER A 1 117 ? 3.109 -7.605 15.785 1.00 18.59 114 SER A O 1
ATOM 902 N N . HIS A 1 118 ? 3.992 -5.553 15.560 1.00 20.18 115 HIS A N 1
ATOM 903 C CA . HIS A 1 118 ? 4.135 -5.746 14.118 1.00 22.21 115 HIS A CA 1
ATOM 904 C C . HIS A 1 118 ? 5.423 -6.519 13.824 1.00 19.24 115 HIS A C 1
ATOM 905 O O . HIS A 1 118 ? 6.444 -6.284 14.467 1.00 18.18 115 HIS A O 1
ATOM 912 N N . PRO A 1 119 ? 5.403 -7.450 12.866 1.00 20.30 116 PRO A N 1
ATOM 913 C CA . PRO A 1 119 ? 6.619 -8.240 12.594 1.00 19.80 116 PRO A CA 1
ATOM 914 C C . PRO A 1 119 ? 7.840 -7.413 12.241 1.00 22.62 116 PRO A C 1
ATOM 915 O O . PRO A 1 119 ? 8.965 -7.888 12.450 1.00 21.91 116 PRO A O 1
ATOM 919 N N . LEU A 1 120 ? 7.670 -6.204 11.700 1.00 17.91 117 LEU A N 1
ATOM 920 C CA . LEU A 1 120 ? 8.807 -5.338 11.406 1.00 18.66 117 LEU A CA 1
ATOM 921 C C . LEU A 1 120 ? 8.976 -4.228 12.434 1.00 17.70 117 LEU A C 1
ATOM 922 O O . LEU A 1 120 ? 9.833 -3.364 12.251 1.00 18.47 117 LEU A O 1
ATOM 927 N N . GLY A 1 121 ? 8.177 -4.227 13.506 1.00 19.36 118 GLY A N 1
ATOM 928 C CA . GLY A 1 121 ? 8.244 -3.140 14.479 1.00 17.90 118 GLY A CA 1
ATOM 929 C C . GLY A 1 121 ? 9.610 -2.945 15.110 1.00 19.93 118 GLY A C 1
ATOM 930 O O . GL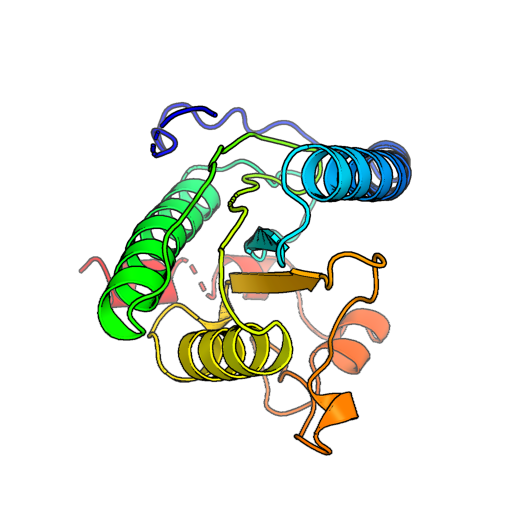Y A 1 121 ? 9.951 -1.832 15.527 1.00 19.01 118 GLY A O 1
ATOM 931 N N . ARG A 1 122 ? 10.412 -4.012 15.200 1.00 20.37 119 ARG A N 1
ATOM 932 C CA . ARG A 1 122 ? 11.753 -3.884 15.760 1.00 18.17 119 ARG A CA 1
ATOM 933 C C . ARG A 1 122 ? 12.639 -2.971 14.928 1.00 19.31 119 ARG A C 1
ATOM 934 O O . ARG A 1 122 ? 13.663 -2.497 15.423 1.00 21.57 119 ARG A O 1
ATOM 942 N N . LEU A 1 123 ? 12.282 -2.739 13.671 1.00 14.76 120 LEU A N 1
ATOM 943 C CA . LEU A 1 123 ? 13.092 -1.929 12.774 1.00 17.29 120 LEU A CA 1
ATOM 944 C C . LEU A 1 123 ? 12.575 -0.501 12.656 1.00 16.30 120 LEU A C 1
ATOM 945 O O . LEU A 1 123 ? 13.118 0.273 11.862 1.00 19.27 120 LEU A O 1
ATOM 950 N N . TRP A 1 124 ? 11.540 -0.138 13.421 1.00 14.85 121 TRP A N 1
ATOM 951 C CA . TRP A 1 124 ? 10.943 1.194 13.368 1.00 14.71 121 TRP A CA 1
ATOM 952 C C . TRP A 1 124 ? 11.291 2.007 14.611 1.00 19.72 121 TRP A C 1
ATOM 953 O O . TRP A 1 124 ? 11.232 1.501 15.741 1.00 20.23 121 TRP A O 1
ATOM 964 N N . ASP A 1 125 ? 11.655 3.278 14.390 1.00 17.00 122 ASP A N 1
ATOM 965 C CA . ASP A 1 125 ? 11.854 4.262 15.453 1.00 18.36 122 ASP A CA 1
ATOM 966 C C . ASP A 1 125 ? 10.728 5.280 15.333 1.00 19.27 122 ASP A C 1
ATOM 967 O O . ASP A 1 125 ? 10.823 6.220 14.537 1.00 19.36 122 ASP A O 1
ATOM 972 N N . ILE A 1 126 ? 9.664 5.099 16.111 1.00 18.73 123 ILE A N 1
ATOM 973 C CA . ILE A 1 126 ? 8.489 5.961 16.024 1.00 17.09 123 ILE A CA 1
ATOM 974 C C . ILE A 1 126 ? 8.511 6.890 17.230 1.00 20.56 123 ILE A C 1
ATOM 975 O O . ILE A 1 126 ? 8.193 6.476 18.350 1.00 20.30 123 ILE A O 1
ATOM 980 N N . ASP A 1 127 ? 8.879 8.149 17.018 1.00 17.01 124 ASP A N 1
ATOM 981 C CA . ASP A 1 127 ? 8.817 9.128 18.089 1.00 18.47 124 ASP A CA 1
ATOM 982 C C . ASP A 1 127 ? 7.466 9.833 18.085 1.00 16.74 124 ASP A C 1
ATOM 983 O O . ASP A 1 127 ? 6.833 10.007 17.043 1.00 18.38 124 ASP A O 1
ATOM 988 N N . VAL A 1 128 ? 7.031 10.246 19.266 1.00 14.58 125 VAL A N 1
ATOM 989 C CA . VAL A 1 128 ? 5.798 11.012 19.422 1.00 15.06 125 VAL A CA 1
ATOM 990 C C . VAL A 1 128 ? 6.119 12.247 20.236 1.00 15.23 125 VAL A C 1
ATOM 991 O O . VAL A 1 128 ? 6.611 12.136 21.367 1.00 16.73 125 VAL A O 1
ATOM 995 N N . LEU A 1 129 ? 5.825 13.425 19.679 1.00 14.98 126 LEU A N 1
ATOM 996 C CA . LEU A 1 129 ? 6.036 14.685 20.377 1.00 15.98 126 LEU A CA 1
ATOM 997 C C . LEU A 1 129 ? 4.699 15.308 20.738 1.00 19.34 126 LEU A C 1
ATOM 998 O O . LEU A 1 129 ? 3.765 15.282 19.935 1.00 17.17 126 LEU A O 1
ATOM 1003 N N . THR A 1 130 ? 4.614 15.872 21.943 1.00 15.90 127 THR A N 1
ATOM 1004 C CA . THR A 1 130 ? 3.460 16.685 22.312 1.00 17.22 127 THR A CA 1
ATOM 1005 C C . THR A 1 130 ? 3.569 18.042 21.624 1.00 16.91 127 THR A C 1
ATOM 1006 O O . THR A 1 130 ? 4.636 18.417 21.133 1.00 18.05 127 THR A O 1
ATOM 1010 N N . PRO A 1 131 ? 2.478 18.814 21.584 1.00 19.12 128 PRO A N 1
ATOM 1011 C CA . PRO A 1 131 ? 2.559 20.146 20.959 1.00 20.57 128 PRO A CA 1
ATOM 1012 C C . PRO A 1 131 ? 3.482 21.112 21.680 1.00 23.83 128 PRO A C 1
ATOM 1013 O O . PRO A 1 131 ? 3.820 22.156 21.109 1.00 21.36 128 PRO A O 1
ATOM 1017 N N . GLU A 1 132 ? 3.886 20.823 22.915 1.00 18.46 129 GLU A N 1
ATOM 1018 C CA . GLU A 1 132 ? 4.890 21.649 23.565 1.00 21.44 129 GLU A CA 1
ATOM 1019 C C . GLU A 1 132 ? 6.310 21.214 23.237 1.00 21.80 129 GLU A C 1
ATOM 1020 O O . GLU A 1 132 ? 7.252 21.792 23.780 1.00 25.16 129 GLU A O 1
ATOM 1026 N N . GLY A 1 133 ? 6.477 20.194 22.399 1.00 20.31 130 GLY A N 1
ATOM 1027 C CA . GLY A 1 133 ? 7.784 19.678 22.039 1.00 19.87 130 GLY A CA 1
ATOM 1028 C C . GLY A 1 133 ? 8.326 18.589 22.944 1.00 20.86 130 GLY A C 1
ATOM 1029 O O . GLY A 1 133 ? 9.478 18.171 22.760 1.00 21.94 130 GLY A O 1
ATOM 1030 N N . GLU A 1 134 ? 7.541 18.113 23.910 1.00 19.69 131 GLU A N 1
ATOM 1031 C CA . GLU A 1 134 ? 7.990 17.026 24.775 1.00 19.72 131 GLU A CA 1
ATOM 1032 C C . GLU A 1 134 ? 8.066 15.710 24.007 1.00 19.45 131 GLU A C 1
ATOM 1033 O O . GLU A 1 134 ? 7.085 15.278 23.393 1.00 18.89 131 GLU A O 1
ATOM 1039 N N . ILE A 1 135 ? 9.228 15.065 24.059 1.00 17.62 132 ILE A N 1
ATOM 1040 C CA . ILE A 1 135 ? 9.416 13.741 23.470 1.00 18.73 132 ILE A CA 1
ATOM 1041 C C . ILE A 1 135 ? 8.959 12.708 24.494 1.00 21.19 132 ILE A C 1
ATOM 1042 O O . ILE A 1 135 ? 9.550 12.595 25.573 1.00 20.17 132 ILE A O 1
ATOM 1047 N N . LEU A 1 136 ? 7.902 11.962 24.165 1.00 18.53 133 LEU A N 1
ATOM 1048 C CA . LEU A 1 136 ? 7.381 10.974 25.100 1.00 19.33 133 LEU A CA 1
ATOM 1049 C C . LEU A 1 136 ? 8.233 9.698 25.057 1.00 17.86 133 LEU A C 1
ATOM 1050 O O . LEU A 1 136 ? 8.929 9.415 24.082 1.00 20.52 133 LEU A O 1
ATOM 1055 N N . SER A 1 137 ? 8.191 8.935 26.152 1.00 19.73 134 SER A N 1
ATOM 1056 C CA . SER A 1 137 ? 9.108 7.817 26.340 1.00 21.45 134 SER A CA 1
ATOM 1057 C C . SER A 1 137 ? 8.412 6.674 27.069 1.00 20.10 134 SER A C 1
ATOM 1058 O O . SER A 1 137 ? 7.492 6.899 27.855 1.00 18.42 134 SER A O 1
ATOM 1061 N N . ARG A 1 138 ? 8.861 5.440 26.802 1.00 20.32 135 ARG A N 1
ATOM 1062 C CA . ARG A 1 138 ? 8.391 4.297 27.584 1.00 19.50 135 ARG A CA 1
ATOM 1063 C C . ARG A 1 138 ? 8.607 4.519 29.075 1.00 18.90 135 ARG A C 1
ATOM 1064 O O . ARG A 1 138 ? 7.798 4.073 29.894 1.00 19.87 135 ARG A O 1
ATOM 1072 N N . ARG A 1 139 ? 9.689 5.205 29.445 1.00 21.83 136 ARG A N 1
ATOM 1073 C CA . ARG A 1 139 ? 9.967 5.458 30.856 1.00 20.97 136 ARG A CA 1
ATOM 1074 C C . ARG A 1 139 ? 8.890 6.314 31.520 1.00 21.46 136 ARG A C 1
ATOM 1075 O O . ARG A 1 139 ? 8.711 6.226 32.740 1.00 24.00 136 ARG A O 1
ATOM 1083 N N . ASP A 1 140 ? 8.148 7.119 30.747 1.00 22.10 137 ASP A N 1
ATOM 1084 C CA . ASP A 1 140 ? 7.108 7.966 31.328 1.00 22.32 137 ASP A CA 1
ATOM 1085 C C . ASP A 1 140 ? 5.971 7.146 31.917 1.00 23.39 137 ASP A C 1
ATOM 1086 O O . ASP A 1 140 ? 5.232 7.653 32.768 1.00 22.67 137 ASP A O 1
ATOM 1091 N N . TYR A 1 141 ? 5.826 5.897 31.473 1.00 22.10 138 TYR A N 1
ATOM 1092 C CA . TYR A 1 141 ? 4.783 4.981 31.919 1.00 18.11 138 TYR A CA 1
ATOM 1093 C C . TYR A 1 141 ? 5.365 3.803 32.683 1.00 21.35 138 TYR A C 1
ATOM 1094 O O . TYR A 1 141 ? 4.656 2.816 32.934 1.00 23.89 138 TYR A O 1
ATOM 1103 N N . SER A 1 142 ? 6.638 3.903 33.078 1.00 18.75 139 SER A N 1
ATOM 1104 C CA . SER A 1 142 ? 7.363 2.849 33.787 1.00 20.27 139 SER A CA 1
ATOM 1105 C C . SER A 1 142 ? 7.396 1.554 32.983 1.00 21.97 139 SER A C 1
ATOM 1106 O O . SER A 1 142 ? 7.439 0.454 33.546 1.00 22.69 139 SER A O 1
ATOM 1109 N N . LEU A 1 143 ? 7.410 1.674 31.651 1.00 21.17 140 LEU A N 1
ATOM 1110 C CA . LEU A 1 143 ? 7.540 0.485 30.828 1.00 19.31 140 LEU A CA 1
ATOM 1111 C C . LEU A 1 143 ? 9.013 0.138 30.608 1.00 19.89 140 LEU A C 1
ATOM 1112 O O . LEU A 1 143 ? 9.884 1.018 30.659 1.00 21.04 140 LEU A O 1
ATOM 1117 N N . PRO A 1 144 ? 9.315 -1.138 30.370 1.00 18.01 141 PRO A N 1
ATOM 1118 C CA . PRO A 1 144 ? 10.697 -1.524 30.100 1.00 19.42 141 PRO A CA 1
ATOM 1119 C C . PRO A 1 144 ? 11.233 -0.793 28.884 1.00 22.24 141 PRO A C 1
ATOM 1120 O O . PRO A 1 144 ? 10.472 -0.440 27.964 1.00 20.58 141 PRO A O 1
ATOM 1124 N N . PRO A 1 145 ? 12.543 -0.560 28.833 1.00 20.64 142 PRO A N 1
ATOM 1125 C CA . PRO A 1 145 ? 13.137 0.119 27.677 1.00 22.76 142 PRO A CA 1
ATOM 1126 C C . PRO A 1 145 ? 13.109 -0.761 26.435 1.00 25.73 142 PRO A C 1
ATOM 1127 O O . PRO A 1 145 ? 12.973 -1.988 26.500 1.00 23.84 142 PRO A O 1
ATOM 1131 N N . ARG A 1 146 ? 13.261 -0.109 25.286 1.00 22.19 143 ARG A N 1
ATOM 1132 C CA . ARG A 1 146 ? 13.315 -0.840 24.028 1.00 23.37 143 ARG A CA 1
ATOM 1133 C C . ARG A 1 146 ? 14.481 -1.821 24.022 1.00 23.47 143 ARG A C 1
ATOM 1134 O O . ARG A 1 146 ? 15.588 -1.493 24.453 1.00 23.81 143 ARG A O 1
ATOM 1142 N N . ARG A 1 147 ? 14.223 -3.029 23.532 1.00 22.59 144 ARG A N 1
ATOM 1143 C CA . ARG A 1 147 ? 15.243 -4.067 23.486 1.00 25.47 144 ARG A CA 1
ATOM 1144 C C . ARG A 1 147 ? 16.118 -3.902 22.261 1.00 26.23 144 ARG A C 1
ATOM 1145 O O . ARG A 1 147 ? 15.684 -3.390 21.226 1.00 23.62 144 ARG A O 1
ATOM 1153 N N . CYS A 1 148 ? 17.355 -4.377 22.387 1.00 24.26 145 CYS A N 1
ATOM 1154 C CA . CYS A 1 148 ? 18.267 -4.436 21.258 1.00 28.10 145 CYS A CA 1
ATOM 1155 C C . CYS A 1 148 ? 17.685 -5.328 20.166 1.00 24.07 145 CYS A C 1
ATOM 1156 O O . CYS A 1 148 ? 16.973 -6.300 20.439 1.00 23.77 145 CYS A O 1
ATOM 1159 N N . LEU A 1 149 ? 17.979 -4.971 18.914 1.00 26.24 146 LEU A N 1
ATOM 1160 C CA . LEU A 1 149 ? 17.493 -5.759 17.788 1.00 25.37 146 LEU A CA 1
ATOM 1161 C C . LEU A 1 149 ? 18.005 -7.196 17.838 1.00 30.22 146 LEU A C 1
ATOM 1162 O O . LEU A 1 149 ? 17.295 -8.127 17.424 1.00 27.06 146 LEU A O 1
ATOM 1167 N N . LEU A 1 150 ? 19.217 -7.403 18.363 1.00 27.69 147 LEU A N 1
ATOM 1168 C CA . LEU A 1 150 ? 19.884 -8.696 18.282 1.00 25.28 147 LEU A CA 1
ATOM 1169 C C . LEU A 1 150 ? 19.935 -9.473 19.595 1.00 27.10 147 LEU A C 1
ATOM 1170 O O . LEU A 1 150 ? 20.319 -10.645 19.577 1.00 30.36 147 LEU A O 1
ATOM 1175 N N . CYS A 1 151 ? 19.557 -8.881 20.725 1.00 28.22 148 CYS A N 1
ATOM 1176 C CA . CYS A 1 151 ? 19.572 -9.611 21.988 1.00 28.08 148 CYS A CA 1
ATOM 1177 C C . CYS A 1 151 ? 18.551 -8.992 22.936 1.00 24.56 148 CYS A C 1
ATOM 1178 O O . CYS A 1 151 ? 17.861 -8.029 22.596 1.00 28.25 148 CYS A O 1
ATOM 1181 N N . GLU A 1 152 ? 18.445 -9.567 24.134 1.00 29.81 149 GLU A N 1
ATOM 1182 C CA . GLU A 1 152 ? 17.383 -9.206 25.065 1.00 31.38 149 GLU A CA 1
ATOM 1183 C C . GLU A 1 152 ? 17.759 -8.038 25.955 1.00 31.59 149 GLU A C 1
ATOM 1184 O O . GLU A 1 152 ? 16.931 -7.588 26.755 1.00 30.72 149 GLU A O 1
ATOM 1190 N N . GLN A 1 153 ? 18.982 -7.543 25.843 1.00 28.76 150 GLN A N 1
ATOM 1191 C CA . GLN A 1 153 ? 19.351 -6.384 26.634 1.00 29.54 150 GLN A CA 1
ATOM 1192 C C . GLN A 1 153 ? 18.806 -5.121 25.958 1.00 27.02 150 GLN A C 1
ATOM 1193 O O . GLN A 1 153 ? 18.328 -5.160 24.823 1.00 26.59 150 GLN A O 1
ATOM 1199 N N . SER A 1 154 ? 18.826 -4.000 26.687 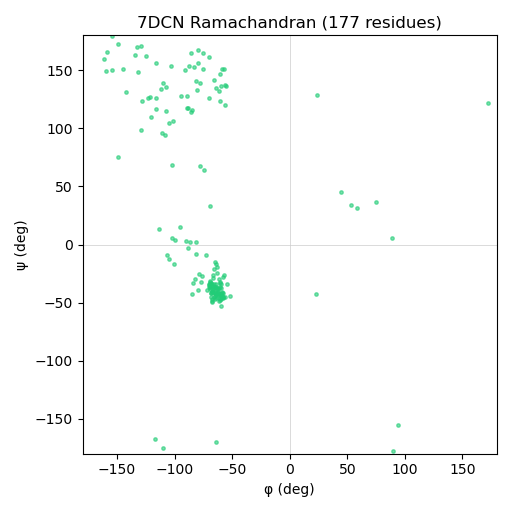1.00 28.18 151 SER A N 1
ATOM 1200 C CA . SER A 1 154 ? 18.286 -2.742 26.166 1.00 25.45 151 SER A CA 1
ATOM 1201 C C . SER A 1 154 ? 19.100 -2.243 24.979 1.00 26.47 151 SER A C 1
ATOM 1202 O O . SER A 1 154 ? 20.332 -2.356 24.959 1.00 28.47 151 SER A O 1
ATOM 1205 N N . ALA A 1 155 ? 18.405 -1.680 23.983 1.00 23.35 152 ALA A N 1
ATOM 1206 C CA . ALA A 1 155 ? 19.087 -1.182 22.793 1.00 22.57 152 ALA A CA 1
ATOM 1207 C C . ALA A 1 155 ? 20.094 -0.098 23.145 1.00 26.97 152 ALA A C 1
ATOM 1208 O O . ALA A 1 155 ? 21.151 -0.003 22.511 1.00 26.93 152 ALA A O 1
ATOM 1210 N N . ALA A 1 156 ? 19.789 0.705 24.168 1.00 23.04 153 ALA A N 1
ATOM 1211 C CA . ALA A 1 156 ? 20.665 1.806 24.553 1.00 28.54 153 ALA A CA 1
ATOM 1212 C C . ALA A 1 156 ? 22.037 1.304 24.977 1.00 27.75 153 ALA A C 1
ATOM 1213 O O . ALA A 1 156 ? 23.067 1.859 24.570 1.00 27.42 153 ALA A O 1
ATOM 1215 N N . VAL A 1 157 ? 22.084 0.262 25.808 1.00 29.24 154 VAL A N 1
ATOM 1216 C CA . VAL A 1 157 ? 23.402 -0.146 26.282 1.00 30.86 154 VAL A CA 1
ATOM 1217 C C . VAL A 1 157 ? 24.159 -0.925 25.203 1.00 28.68 154 VAL A C 1
ATOM 1218 O O . VAL A 1 157 ? 25.393 -0.844 25.126 1.00 26.05 154 VAL A O 1
ATOM 1222 N N . CYS A 1 158 ? 23.453 -1.683 24.350 1.00 24.22 155 CYS A N 1
ATOM 1223 C CA . CYS A 1 158 ? 24.150 -2.357 23.255 1.00 25.79 155 CYS A CA 1
ATOM 1224 C C . CYS A 1 158 ? 24.662 -1.360 22.230 1.00 24.36 155 CYS A C 1
ATOM 1225 O O . CYS A 1 158 ? 25.711 -1.588 21.612 1.00 23.70 155 CYS A O 1
ATOM 1228 N N . ALA A 1 159 ? 23.934 -0.262 22.026 1.00 26.91 156 ALA A N 1
ATOM 1229 C CA . ALA A 1 159 ? 24.414 0.798 21.147 1.00 24.76 156 ALA A CA 1
ATOM 1230 C C . ALA A 1 159 ? 25.639 1.484 21.739 1.00 25.54 156 ALA A C 1
ATOM 1231 O O . ALA A 1 159 ? 26.655 1.671 21.054 1.00 25.69 156 ALA A O 1
ATOM 1233 N N . ARG A 1 160 ? 25.565 1.861 23.018 1.00 24.20 157 ARG A N 1
ATOM 1234 C CA . ARG A 1 160 ? 26.693 2.545 23.648 1.00 25.88 157 ARG A CA 1
ATOM 1235 C C . ARG A 1 160 ? 27.905 1.627 23.745 1.00 28.11 157 ARG A C 1
ATOM 1236 O O . ARG A 1 160 ? 29.049 2.073 23.582 1.00 25.82 157 ARG A O 1
ATOM 1244 N N . GLY A 1 161 ? 27.674 0.343 24.016 1.00 26.28 158 GLY A N 1
ATOM 1245 C CA . GLY A 1 161 ? 28.744 -0.630 24.088 1.00 23.19 158 GLY A CA 1
ATOM 1246 C C . GLY A 1 161 ? 29.226 -1.181 22.764 1.00 26.37 158 GLY A C 1
ATOM 1247 O O . GLY A 1 161 ? 30.109 -2.051 22.758 1.00 21.74 158 GLY A O 1
ATOM 1248 N N . LYS A 1 162 ? 28.665 -0.710 21.645 1.00 22.61 159 LYS A N 1
ATOM 1249 C CA . LYS A 1 162 ? 29.034 -1.168 20.299 1.00 23.03 159 LYS A CA 1
ATOM 1250 C C . LYS A 1 162 ? 29.162 -2.689 20.251 1.00 25.59 159 LYS A C 1
ATOM 1251 O O . LYS A 1 162 ? 30.117 -3.248 19.700 1.00 25.38 159 LYS A O 1
ATOM 1257 N N . THR A 1 163 ? 28.179 -3.358 20.850 1.00 23.21 160 THR A N 1
ATOM 1258 C CA . THR A 1 163 ? 28.304 -4.789 21.106 1.00 24.90 160 THR A CA 1
ATOM 1259 C C . THR A 1 163 ? 28.276 -5.598 19.815 1.00 25.86 160 THR A C 1
ATOM 1260 O O . THR A 1 163 ? 29.061 -6.541 19.651 1.00 27.24 160 THR A O 1
ATOM 1264 N N . HIS A 1 164 ? 27.397 -5.241 18.886 1.00 24.04 161 HIS A N 1
ATOM 1265 C CA . HIS A 1 164 ? 27.124 -6.073 17.726 1.00 26.57 161 HIS A CA 1
ATOM 1266 C C . HIS A 1 164 ? 27.795 -5.531 16.470 1.00 26.53 161 HIS A C 1
ATOM 1267 O O . HIS A 1 164 ? 28.054 -4.335 16.342 1.00 27.07 161 HIS A O 1
ATOM 1274 N N . GLN A 1 165 ? 28.071 -6.436 15.539 1.00 25.93 162 GLN A N 1
ATOM 1275 C CA . GLN A 1 165 ? 28.723 -6.081 14.288 1.00 29.01 162 GLN A CA 1
ATOM 1276 C C . GLN A 1 165 ? 27.732 -5.439 13.331 1.00 23.01 162 GLN A C 1
ATOM 1277 O O . GLN A 1 165 ? 26.587 -5.879 13.220 1.00 22.33 162 GLN A O 1
ATOM 1283 N N . LEU A 1 166 ? 28.185 -4.391 12.640 1.00 23.87 163 LEU A N 1
ATOM 1284 C CA . LEU A 1 166 ? 27.349 -3.723 11.646 1.00 22.91 163 LEU A CA 1
ATOM 1285 C C . LEU A 1 166 ? 26.755 -4.709 10.646 1.00 20.52 163 LEU A C 1
ATOM 1286 O O . LEU A 1 166 ? 25.568 -4.622 10.309 1.00 22.57 163 LEU A O 1
ATOM 1291 N N . THR A 1 167 ? 27.571 -5.650 10.151 1.00 18.69 164 THR A N 1
ATOM 1292 C CA . THR A 1 167 ? 27.066 -6.631 9.193 1.00 17.91 164 THR A CA 1
ATOM 1293 C C . THR A 1 167 ? 25.934 -7.463 9.790 1.00 18.28 164 THR A C 1
ATOM 1294 O O . THR A 1 167 ? 24.981 -7.818 9.089 1.00 20.01 164 THR A O 1
ATOM 1298 N N . ASP A 1 168 ? 26.015 -7.784 11.083 1.00 23.26 165 ASP A N 1
ATOM 1299 C CA . ASP A 1 168 ? 24.960 -8.598 11.679 1.00 20.67 165 ASP A CA 1
ATOM 1300 C C . ASP A 1 168 ? 23.651 -7.833 11.804 1.00 18.95 165 ASP A C 1
ATOM 1301 O O . ASP A 1 168 ? 22.580 -8.425 11.671 1.00 18.69 165 ASP A O 1
ATOM 1306 N N . LEU A 1 169 ? 23.717 -6.529 12.059 1.00 19.30 166 LEU A N 1
ATOM 1307 C CA . LEU A 1 169 ? 22.502 -5.717 12.104 1.00 17.34 166 LEU A CA 1
ATOM 1308 C C . LEU A 1 169 ? 21.867 -5.618 10.722 1.00 16.88 166 LEU A C 1
ATOM 1309 O O . LEU A 1 169 ? 20.655 -5.816 10.565 1.00 18.12 166 LEU A O 1
ATOM 1314 N N . LEU A 1 170 ? 22.678 -5.322 9.704 1.00 18.80 167 LEU A N 1
ATOM 1315 C CA . LEU A 1 170 ? 22.164 -5.262 8.340 1.00 19.55 167 LEU A CA 1
ATOM 1316 C C . LEU A 1 170 ? 21.553 -6.592 7.915 1.00 19.97 167 LEU A C 1
ATOM 1317 O O . LEU A 1 170 ? 20.512 -6.623 7.248 1.00 18.82 167 LEU A O 1
ATOM 1322 N N . ASN A 1 171 ? 22.200 -7.709 8.267 1.00 17.65 168 ASN A N 1
ATOM 1323 C CA . ASN A 1 171 ? 21.688 -9.002 7.830 1.00 19.58 168 ASN A CA 1
ATOM 1324 C C . ASN A 1 171 ? 20.386 -9.347 8.522 1.00 18.28 168 ASN A C 1
ATOM 1325 O O . ASN A 1 171 ? 19.538 -10.025 7.935 1.00 17.23 168 ASN A O 1
ATOM 1330 N N . ARG A 1 172 ? 20.201 -8.891 9.763 1.00 18.48 169 ARG A N 1
ATOM 1331 C CA . ARG A 1 172 ? 18.932 -9.154 10.433 1.00 16.38 169 ARG A CA 1
ATOM 1332 C C . ARG A 1 172 ? 17.809 -8.359 9.781 1.00 18.46 169 ARG A C 1
ATOM 1333 O O . ARG A 1 172 ? 16.687 -8.857 9.648 1.00 19.79 169 ARG A O 1
ATOM 1349 N N . GLU A 1 174 ? 17.635 -7.611 6.574 1.00 17.83 171 GLU A N 1
ATOM 1350 C CA . GLU A 1 174 ? 17.286 -8.348 5.367 1.00 18.30 171 GLU A CA 1
ATOM 1351 C C . GLU A 1 174 ? 16.424 -9.553 5.702 1.00 18.73 171 GLU A C 1
ATOM 1352 O O . GLU A 1 174 ? 15.463 -9.860 4.986 1.00 18.94 171 GLU A O 1
ATOM 1358 N N . ALA A 1 175 ? 16.779 -10.271 6.772 1.00 18.97 172 ALA A N 1
ATOM 1359 C CA . ALA A 1 175 ? 16.084 -11.507 7.103 1.00 18.38 172 ALA A CA 1
ATOM 1360 C C . ALA A 1 175 ? 14.648 -11.237 7.538 1.00 18.11 172 ALA A C 1
ATOM 1361 O O . ALA A 1 175 ? 13.736 -11.977 7.156 1.00 19.04 172 ALA A O 1
ATOM 1363 N N . LEU A 1 176 ? 14.431 -10.180 8.324 1.00 17.57 173 LEU A N 1
ATOM 1364 C CA . LEU A 1 176 ? 13.075 -9.828 8.731 1.00 18.23 173 LEU A CA 1
ATOM 1365 C C . LEU A 1 176 ? 12.237 -9.413 7.530 1.00 17.61 173 LEU A C 1
ATOM 1366 O O . LEU A 1 176 ? 11.078 -9.822 7.403 1.00 18.96 173 LEU A O 1
ATOM 1371 N N . LEU A 1 177 ? 12.807 -8.599 6.646 1.00 17.07 174 LEU A N 1
ATOM 1372 C CA . LEU A 1 177 ? 12.116 -8.234 5.413 1.00 17.65 174 LEU A CA 1
ATOM 1373 C C . LEU A 1 177 ? 11.765 -9.463 4.583 1.00 19.79 174 LEU A C 1
ATOM 1374 O O . LEU A 1 177 ? 10.629 -9.595 4.108 1.00 22.95 174 LEU A O 1
ATOM 1379 N N . ASN A 1 178 ? 12.702 -10.405 4.438 1.00 16.18 175 ASN A N 1
ATOM 1380 C CA . ASN A 1 178 ? 12.392 -11.611 3.682 1.00 18.14 175 ASN A CA 1
ATOM 1381 C C . ASN A 1 178 ? 11.302 -12.433 4.363 1.00 19.75 175 ASN A C 1
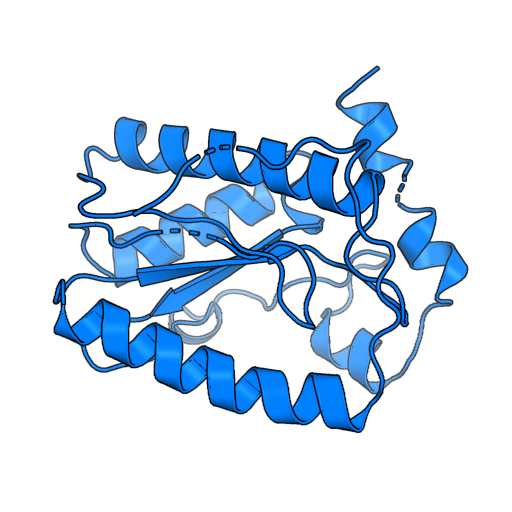ATOM 1382 O O . ASN A 1 178 ? 10.490 -13.069 3.682 1.00 24.23 175 ASN A O 1
ATOM 138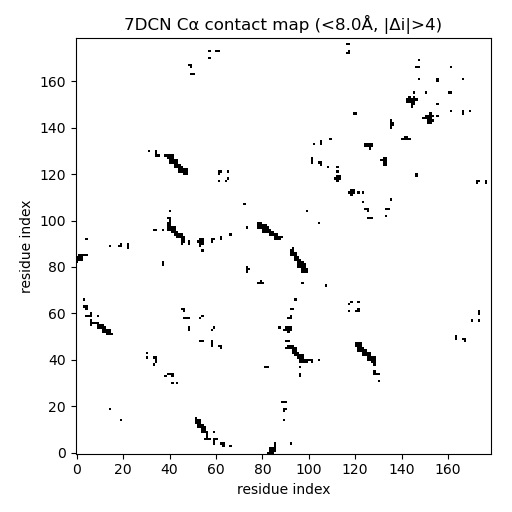7 N N . ASP A 1 179 ? 11.273 -12.430 5.699 1.00 17.76 176 ASP A N 1
ATOM 1388 C CA . ASP A 1 179 ? 10.263 -13.195 6.432 1.00 17.46 176 ASP A CA 1
ATOM 1389 C C . ASP A 1 179 ? 8.860 -12.639 6.217 1.00 22.93 176 ASP A C 1
ATOM 1390 O O . ASP A 1 179 ? 7.893 -13.409 6.188 1.00 23.39 176 ASP A O 1
ATOM 1395 N N . VAL A 1 180 ? 8.723 -11.318 6.100 1.00 2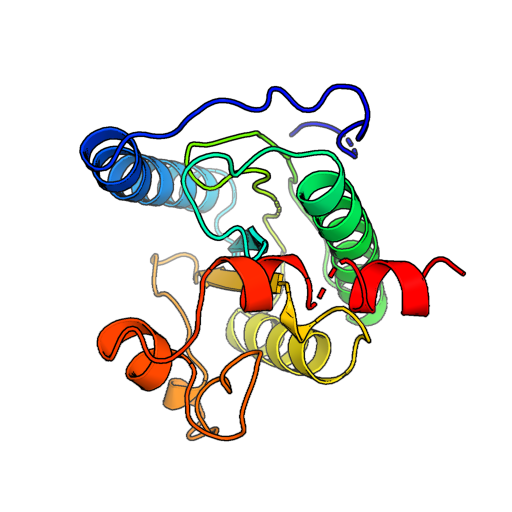0.06 177 VAL A N 1
ATOM 1396 C CA . VAL A 1 180 ? 7.406 -10.722 5.876 1.00 23.97 177 VAL A CA 1
ATOM 1397 C C . VAL A 1 180 ? 7.046 -10.708 4.394 1.00 27.47 177 VAL A C 1
ATOM 1398 O O . VAL A 1 180 ? 5.913 -11.029 4.026 1.00 28.10 177 VAL A O 1
ATOM 1402 N N . ASP A 1 181 ? 7.997 -10.364 3.526 1.00 23.09 178 ASP A N 1
ATOM 1403 C CA . ASP A 1 181 ? 7.758 -10.310 2.080 1.00 28.97 178 ASP A CA 1
ATOM 1404 C C . ASP A 1 181 ? 8.356 -11.554 1.430 1.00 38.28 178 ASP A C 1
ATOM 1405 O O . ASP A 1 181 ? 9.348 -11.505 0.695 1.00 38.43 178 ASP A O 1
ATOM 1410 N N . ALA A 1 182 ? 7.730 -12.688 1.732 1.00 34.68 179 ALA A N 1
ATOM 1411 C CA . ALA A 1 182 ? 8.176 -13.975 1.225 1.00 42.67 179 ALA A CA 1
ATOM 1412 C C . ALA A 1 182 ? 8.018 -14.058 -0.292 1.00 44.16 179 ALA A C 1
ATOM 1413 O O . ALA A 1 182 ? 8.931 -13.713 -1.039 1.00 45.47 179 ALA A O 1
#

Sequence (179 aa):
GSHHLLPELASHHAVSIPELLVSRDERQARQHVWLKRHPVPLVSFTVVAPGPIKDSEVTRRIFNHGVTALRALAAKQGWQIQEQAALVSASGPEGLSIAAPARDLKLATIELEHSHPLGRLWDIDVLTPEGEILSRRDYSLPPRRCLLCEQSAAVCARGKTHQLTDLLNREALLNDVDA

InterPro domains:
  IPR005551 Apo-citrate lyase phosphoribosyl-dephospho-CoA transferase [MF_00398] (4-181)
  IPR005551 Apo-citrate lyase phosphoribosyl-dephospho-CoA transferase [PF03802] (14-176)
  IPR005551 Apo-citrate lyase phosphoribosyl-dephospho-CoA transferase [TIGR03124] (13-175)

Foldseek 3Di:
DADQDQQVPFPQDFFDPVQVVVQVVVVLVVLLVVCVVPVAKDKKKAWQADHGRRRHSVRSLLVNVVVVVLVVLCVVVVKDFPDKDWDQGSNGIIITGIRDDQVVSVVSLVVVLPPPLSSLGMDIWMAHSVGDTDACVVVPHDADAPPVDRHHVVVCVVVVPDDPVVVVVSCVSSVVVVD

Nearest PDB structures (foldseek):
  7dcn-assembly1_A  TM=1.004E+00  e=8.109E-35  Escherichia coli
  6pwk-assembly1_B  TM=3.711E-01  e=1.519E-01  Vibrio cholerae O1 str. 2010EL-1786
  1u8s-assembly1_B  TM=4.577E-01  e=1.620E+00  Vibrio cholerae
  5dm3-assembly11_D  TM=3.783E-01  e=1.115E+00  Chromohalobacter israelensis DSM 3043
  1u8s-assembly1_A  TM=3.712E-01  e=2.505E+00  Vibrio cholerae

Organism: Escherichia coli (strain K12) (NCBI:txid83333)